Protein AF-A0A7C3I8V2-F1 (afdb_monomer)

Foldseek 3Di:
DVPVLVVLLVLLLVLQLLQLVLVVDDSVRSNVRSVVVSVVLVVVLCVVCVVVVNPDSVSSSVSSVVSNVVSVVVSVVSVVVVVVVVVVVVVPPDPPPVPPPPPD

Nearest PDB structures (foldseek):
  7kyo-assembly1_C-2  TM=6.426E-01  e=7.294E+00  Streptococcus pneumoniae D39
  7kyp-assembly4_N  TM=6.250E-01  e=9.139E+00  Streptococcus pneumoniae D39

Solvent-accessible surface area (backbone atoms only — not comparable to full-atom values): 5891 Å² total; per-residue (Å²): 122,86,71,54,65,74,45,43,61,54,52,34,43,52,45,39,30,51,46,34,44,74,71,69,45,55,73,66,61,12,49,52,52,27,50,52,55,48,52,52,48,52,50,50,51,54,50,54,27,53,76,68,72,46,83,41,73,68,56,56,47,50,55,39,50,51,49,37,51,51,47,51,53,49,41,52,54,50,50,52,53,53,50,52,57,48,53,62,50,60,75,60,55,72,86,67,72,79,73,74,80,82,83,124

Mean predicted aligned error: 9.92 Å

pLDDT: mean 79.43, std 12.56, range [51.12, 94.38]

Secondary structure (DSSP, 8-state):
-TTHHHHHHHHHHHHHHHHHHHTT--HHHHHHHHHHHHHHHHHHHHHHHHHTT---HHHHHHHHHHHHHHHHHHHHHHHHHHHHHHHHHHTTS-TTTTSSSS--

Radius of gyration: 21.72 Å; Cα contacts (8 Å, |Δi|>4): 52; chains: 1; bounding box: 62×32×62 Å

Structure (mmCIF, N/CA/C/O backbone):
data_AF-A0A7C3I8V2-F1
#
_entry.id   AF-A0A7C3I8V2-F1
#
loop_
_atom_site.group_PDB
_atom_site.id
_atom_site.type_symbol
_atom_site.label_atom_id
_atom_site.label_alt_id
_atom_site.label_comp_id
_atom_site.label_asym_id
_atom_site.label_entity_id
_atom_site.label_seq_id
_atom_site.pdbx_PDB_ins_code
_atom_site.Cartn_x
_atom_site.Cartn_y
_atom_site.Cartn_z
_atom_site.occupancy
_atom_site.B_iso_or_equiv
_atom_site.auth_seq_id
_atom_site.auth_comp_id
_atom_site.auth_asym_id
_atom_site.auth_atom_id
_atom_site.pdbx_PDB_model_num
ATOM 1 N N . MET A 1 1 ? 21.673 -4.750 3.123 1.00 56.78 1 MET A N 1
ATOM 2 C CA . MET A 1 1 ? 20.609 -3.998 2.410 1.00 56.78 1 MET A CA 1
ATOM 3 C C . MET A 1 1 ? 19.653 -4.857 1.563 1.00 56.78 1 MET A C 1
ATOM 5 O O . MET A 1 1 ? 18.562 -4.379 1.288 1.00 56.78 1 MET A O 1
ATOM 9 N N . ARG A 1 2 ? 19.970 -6.114 1.188 1.00 60.19 2 ARG A N 1
ATOM 10 C CA . ARG A 1 2 ? 19.085 -6.964 0.348 1.00 60.19 2 ARG A CA 1
ATOM 11 C C . ARG A 1 2 ? 17.714 -7.321 0.957 1.00 60.19 2 ARG A C 1
ATOM 13 O O . ARG A 1 2 ? 16.787 -7.589 0.207 1.00 60.19 2 ARG A O 1
ATOM 20 N N . THR A 1 3 ? 17.567 -7.305 2.281 1.00 68.75 3 THR A N 1
ATOM 21 C CA . THR A 1 3 ? 16.339 -7.737 2.981 1.00 68.75 3 THR A CA 1
ATOM 22 C C . THR A 1 3 ? 15.271 -6.652 3.126 1.00 68.75 3 THR A C 1
ATOM 24 O O . THR A 1 3 ? 14.138 -6.961 3.476 1.00 68.75 3 THR A O 1
ATOM 27 N N . ILE A 1 4 ? 15.594 -5.387 2.840 1.00 72.12 4 ILE A N 1
ATOM 28 C CA . ILE A 1 4 ? 14.667 -4.263 3.045 1.00 72.12 4 ILE A CA 1
ATOM 29 C C . ILE A 1 4 ? 13.612 -4.189 1.932 1.00 72.12 4 ILE A C 1
ATOM 31 O O . ILE A 1 4 ? 12.443 -3.972 2.229 1.00 72.12 4 ILE A O 1
ATOM 35 N N . LEU A 1 5 ? 13.985 -4.440 0.671 1.00 73.19 5 LEU A N 1
ATOM 36 C CA . LEU A 1 5 ? 13.052 -4.396 -0.466 1.00 73.19 5 LEU A CA 1
ATOM 37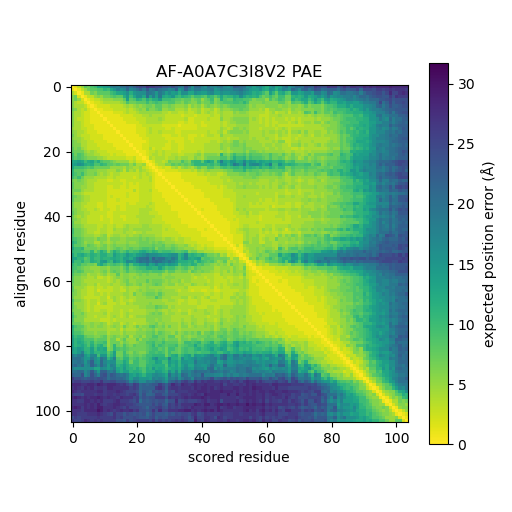 C C . LEU A 1 5 ? 11.802 -5.281 -0.299 1.00 73.19 5 LEU A C 1
ATOM 39 O O . LEU A 1 5 ? 10.708 -4.769 -0.532 1.00 73.19 5 LEU A O 1
ATOM 43 N N . PRO A 1 6 ? 11.905 -6.562 0.115 1.00 78.81 6 PRO A N 1
ATOM 44 C CA . PRO A 1 6 ? 10.716 -7.394 0.299 1.00 78.81 6 PRO A CA 1
ATOM 45 C C . PRO A 1 6 ? 9.883 -6.995 1.526 1.00 78.81 6 PRO A C 1
ATOM 47 O O . PRO A 1 6 ? 8.706 -7.333 1.591 1.00 78.81 6 PRO A O 1
ATOM 50 N N . ALA A 1 7 ? 10.450 -6.255 2.485 1.00 83.88 7 ALA A N 1
ATOM 51 C CA . ALA A 1 7 ? 9.719 -5.819 3.673 1.00 83.88 7 ALA A CA 1
ATOM 52 C C . ALA A 1 7 ? 8.776 -4.635 3.388 1.00 83.88 7 ALA A C 1
ATOM 54 O O . ALA A 1 7 ? 7.714 -4.540 4.002 1.00 83.88 7 ALA A O 1
ATOM 55 N N . LEU A 1 8 ? 9.117 -3.752 2.441 1.00 83.56 8 LEU A N 1
ATOM 56 C CA . LEU A 1 8 ? 8.293 -2.589 2.081 1.00 83.56 8 LEU A CA 1
ATOM 57 C C . LEU A 1 8 ? 6.829 -2.926 1.714 1.00 83.56 8 LEU A C 1
ATOM 59 O O . LEU A 1 8 ? 5.932 -2.305 2.291 1.00 83.56 8 LEU A O 1
ATOM 63 N N . PRO A 1 9 ? 6.535 -3.883 0.809 1.00 85.12 9 PRO A N 1
ATOM 64 C CA . PRO A 1 9 ? 5.153 -4.219 0.460 1.00 85.12 9 PRO A CA 1
ATOM 65 C C . PRO A 1 9 ? 4.369 -4.812 1.635 1.00 85.12 9 PRO A C 1
ATOM 67 O O . PRO A 1 9 ? 3.162 -4.590 1.733 1.00 85.12 9 PRO A O 1
ATOM 70 N N . VAL A 1 10 ? 5.044 -5.517 2.5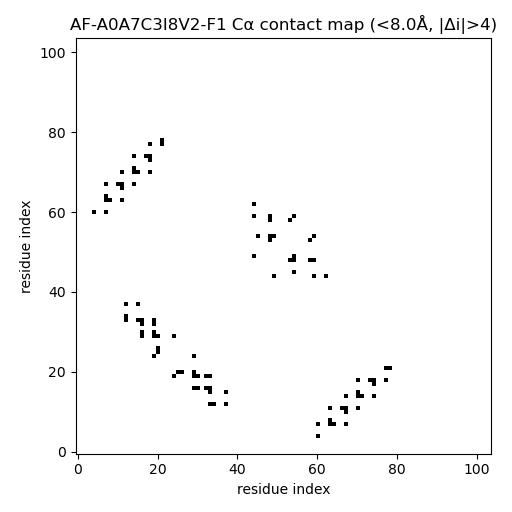49 1.00 88.50 10 VAL A N 1
ATOM 71 C CA . VAL A 1 10 ? 4.429 -6.058 3.771 1.00 88.50 10 VAL A CA 1
ATOM 72 C C . VAL A 1 10 ? 4.046 -4.921 4.717 1.00 88.50 10 VAL A C 1
ATOM 74 O O . VAL A 1 10 ? 2.929 -4.884 5.227 1.00 88.50 10 VAL A O 1
ATOM 77 N N . VAL A 1 11 ? 4.936 -3.945 4.907 1.00 88.56 11 VAL A N 1
ATOM 78 C CA . VAL A 1 11 ? 4.649 -2.753 5.717 1.00 88.56 11 VAL A CA 1
ATOM 79 C C . VAL A 1 11 ? 3.489 -1.952 5.118 1.00 88.56 11 VA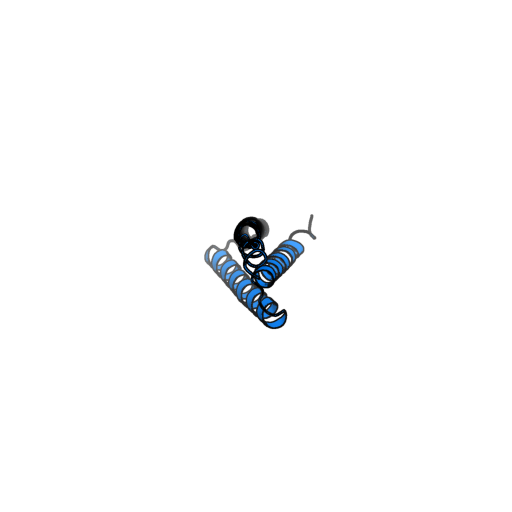L A C 1
ATOM 81 O O . VAL A 1 11 ? 2.579 -1.557 5.849 1.00 88.56 11 VAL A O 1
ATOM 84 N N . ALA A 1 12 ? 3.465 -1.769 3.793 1.00 88.19 12 ALA A N 1
ATOM 85 C CA . ALA A 1 12 ? 2.356 -1.116 3.097 1.00 88.19 12 ALA A CA 1
ATOM 86 C C . ALA A 1 12 ? 1.023 -1.856 3.316 1.00 88.19 12 ALA A C 1
ATOM 88 O O . ALA A 1 12 ? 0.008 -1.224 3.613 1.00 88.19 12 ALA A O 1
ATOM 89 N N . PHE A 1 13 ? 1.029 -3.190 3.246 1.00 88.56 13 PHE A N 1
ATOM 90 C CA . PHE A 1 13 ? -0.151 -4.009 3.521 1.00 88.56 13 PHE A CA 1
ATOM 91 C C . PHE A 1 13 ? -0.668 -3.825 4.955 1.00 88.56 13 PHE A C 1
ATOM 93 O O . PHE A 1 13 ? -1.863 -3.608 5.164 1.00 88.56 13 PHE A O 1
ATOM 100 N N . LEU A 1 14 ? 0.222 -3.850 5.952 1.00 90.69 14 LEU A N 1
ATOM 101 C CA . LEU A 1 14 ? -0.152 -3.647 7.355 1.00 90.69 14 LEU A CA 1
ATOM 102 C C . LEU A 1 14 ? -0.734 -2.247 7.601 1.00 90.69 14 LEU A C 1
ATOM 104 O O . LEU A 1 14 ? -1.706 -2.107 8.346 1.00 90.69 14 LEU A O 1
ATOM 108 N N . LEU A 1 15 ? -0.192 -1.216 6.947 1.00 88.25 15 LEU A N 1
ATOM 109 C CA . LEU A 1 15 ? -0.734 0.145 6.987 1.00 88.25 15 LEU A CA 1
ATOM 110 C C . LEU A 1 15 ? -2.140 0.222 6.377 1.00 88.25 15 LEU A C 1
ATOM 112 O O . LEU A 1 15 ? -3.031 0.818 6.984 1.00 88.25 15 LEU A O 1
ATOM 116 N N . LEU A 1 16 ? -2.368 -0.409 5.220 1.00 87.81 16 LEU A N 1
ATOM 117 C CA . LEU A 1 16 ? -3.693 -0.485 4.593 1.00 87.81 16 LEU A CA 1
ATOM 118 C C . LEU A 1 16 ? -4.701 -1.203 5.494 1.00 87.81 16 LEU A C 1
ATOM 120 O O . LEU A 1 16 ? -5.816 -0.715 5.693 1.00 87.81 16 LEU A O 1
ATOM 124 N N . LEU A 1 17 ? -4.294 -2.321 6.099 1.00 89.50 17 LEU A N 1
ATOM 125 C CA . LEU A 1 17 ? -5.115 -3.054 7.056 1.00 89.50 17 LEU A CA 1
ATOM 126 C C . LEU A 1 17 ? -5.470 -2.180 8.265 1.00 89.50 17 LEU A C 1
ATOM 128 O O . LEU A 1 17 ? -6.625 -2.152 8.689 1.00 89.50 17 LEU A O 1
ATOM 132 N N . LEU A 1 18 ? -4.506 -1.426 8.795 1.00 86.94 18 LEU A N 1
ATOM 133 C CA . LEU A 1 18 ? -4.727 -0.517 9.915 1.00 86.94 18 LEU A CA 1
ATOM 134 C C . LEU A 1 18 ? -5.713 0.602 9.556 1.00 86.94 18 LEU A C 1
ATOM 136 O O . LEU A 1 18 ? -6.618 0.895 10.336 1.00 86.94 18 LEU A O 1
ATOM 140 N N . VAL A 1 19 ? -5.586 1.198 8.369 1.00 85.06 19 VAL A N 1
ATOM 141 C CA . VAL A 1 19 ? -6.528 2.209 7.863 1.00 85.06 19 VAL A CA 1
ATOM 142 C C . VAL A 1 19 ? -7.936 1.627 7.722 1.00 85.06 19 VAL A C 1
ATOM 144 O O . VAL A 1 19 ? -8.905 2.258 8.149 1.00 85.06 19 VAL A O 1
ATOM 147 N N . ALA A 1 20 ? -8.064 0.415 7.180 1.00 85.62 20 ALA A N 1
ATOM 148 C CA . ALA A 1 20 ? -9.353 -0.257 7.043 1.00 85.62 20 ALA A CA 1
ATOM 149 C C . ALA A 1 20 ? -9.989 -0.568 8.412 1.00 85.62 20 ALA A C 1
ATOM 151 O O . ALA A 1 20 ? -11.193 -0.376 8.591 1.00 85.62 20 ALA A O 1
ATOM 152 N N . ARG A 1 21 ? -9.174 -0.947 9.408 1.00 85.00 21 ARG A N 1
ATOM 153 C CA . ARG A 1 21 ? -9.615 -1.158 10.796 1.00 85.00 21 ARG A CA 1
ATOM 154 C C . ARG A 1 21 ? -10.073 0.132 11.475 1.00 85.00 21 ARG A C 1
ATOM 156 O O . ARG A 1 21 ? -11.066 0.109 12.197 1.00 85.00 21 ARG A O 1
ATOM 163 N N . LEU A 1 22 ? -9.396 1.257 11.228 1.00 80.44 22 LEU A N 1
ATOM 164 C CA . LEU A 1 22 ? -9.765 2.567 11.787 1.00 80.44 22 LEU A CA 1
ATOM 1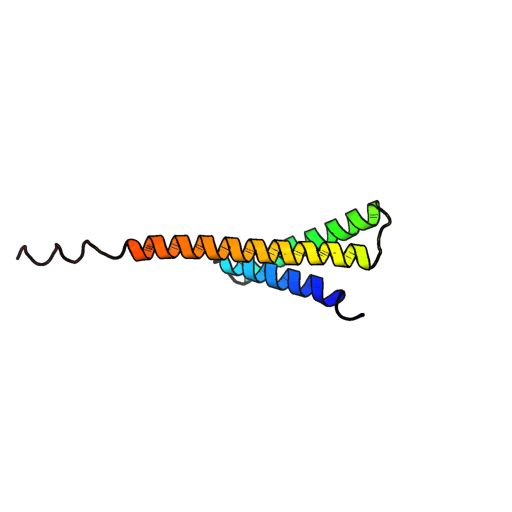65 C C . LEU A 1 22 ? -11.132 3.068 11.299 1.00 80.44 22 LEU A C 1
ATOM 167 O O . LEU A 1 22 ? -11.757 3.875 11.980 1.00 80.44 22 LEU A O 1
ATOM 171 N N . ARG A 1 23 ? -11.623 2.577 10.156 1.00 79.31 23 ARG A N 1
ATOM 172 C CA . ARG A 1 23 ? -12.967 2.894 9.649 1.00 79.31 23 ARG A CA 1
ATOM 173 C C . ARG A 1 23 ? -14.101 2.154 10.373 1.00 79.31 23 ARG A C 1
ATOM 175 O O . ARG A 1 23 ? -15.257 2.389 10.049 1.00 79.31 23 ARG A O 1
ATOM 182 N N . GLY A 1 24 ? -13.797 1.283 11.338 1.00 79.94 24 GLY A N 1
ATOM 183 C CA . GLY A 1 24 ? -14.809 0.545 12.104 1.00 79.94 24 GLY A CA 1
ATOM 184 C C . GLY A 1 24 ? -15.409 -0.658 11.369 1.00 79.94 24 GLY A C 1
ATOM 185 O O . GLY A 1 24 ? -16.375 -1.245 11.846 1.00 79.94 24 GLY A O 1
ATOM 186 N N . ASN A 1 25 ? -14.835 -1.060 10.232 1.00 77.81 25 ASN A N 1
ATOM 187 C CA . ASN A 1 25 ? -15.243 -2.275 9.536 1.00 77.81 25 ASN A CA 1
ATOM 188 C C . ASN A 1 25 ? -14.832 -3.526 10.328 1.00 77.81 25 ASN A C 1
ATOM 190 O O . ASN A 1 25 ? -13.784 -3.561 10.979 1.00 77.81 25 ASN A O 1
ATOM 194 N N . GLY A 1 26 ? -15.623 -4.597 10.213 1.00 88.56 26 GLY A N 1
ATOM 195 C CA . GLY A 1 26 ? -15.264 -5.901 10.775 1.00 88.56 26 GLY A CA 1
ATOM 196 C C . GLY A 1 26 ? -13.900 -6.389 10.267 1.00 88.56 26 GLY A C 1
ATOM 197 O O . GLY A 1 26 ? -13.441 -5.996 9.189 1.00 88.56 26 GLY A O 1
ATOM 198 N N . TRP A 1 27 ? -13.232 -7.260 11.030 1.00 85.44 27 TRP A N 1
ATOM 199 C CA . TRP A 1 27 ? -11.880 -7.735 10.696 1.00 85.44 27 TRP A CA 1
ATOM 200 C C . TRP A 1 27 ? -11.814 -8.395 9.308 1.00 85.44 27 TRP A C 1
ATOM 202 O O . TRP A 1 27 ? -10.881 -8.125 8.555 1.00 85.44 27 TRP A O 1
ATOM 212 N N . ARG A 1 28 ? -12.853 -9.160 8.931 1.00 92.00 28 ARG A N 1
ATOM 213 C CA . ARG A 1 28 ? -12.987 -9.802 7.609 1.00 92.00 28 ARG A CA 1
ATOM 214 C C . ARG A 1 28 ? -13.043 -8.773 6.485 1.00 92.00 28 ARG A C 1
ATOM 216 O O . ARG A 1 28 ? -12.256 -8.837 5.550 1.00 92.00 28 ARG A O 1
ATOM 223 N N . ALA A 1 29 ? -13.939 -7.795 6.613 1.00 88.75 29 ALA A N 1
ATOM 224 C CA . ALA A 1 29 ? -14.117 -6.739 5.622 1.00 88.75 29 ALA A CA 1
ATOM 225 C C . ALA A 1 29 ? -12.872 -5.846 5.499 1.00 88.75 29 ALA A C 1
ATOM 227 O O . ALA A 1 29 ? -12.561 -5.357 4.416 1.00 88.75 29 ALA A O 1
ATOM 228 N N . SER A 1 30 ? -12.140 -5.645 6.597 1.00 89.75 30 SER A N 1
ATOM 229 C CA . SER A 1 30 ? -10.895 -4.873 6.593 1.00 89.75 30 SER A CA 1
ATOM 230 C C . SER A 1 30 ? -9.771 -5.604 5.858 1.00 89.75 30 SER A C 1
ATOM 232 O O . SER A 1 30 ? -9.050 -4.988 5.079 1.00 89.75 30 SER A O 1
ATOM 234 N N . LEU A 1 31 ? -9.647 -6.917 6.080 1.00 91.88 31 LEU A N 1
ATOM 235 C CA . LEU A 1 31 ? -8.645 -7.753 5.423 1.00 91.88 31 LEU A CA 1
ATOM 236 C C . LEU A 1 31 ? -8.920 -7.877 3.923 1.00 91.88 31 LEU A C 1
ATOM 238 O O . LEU A 1 31 ? -7.998 -7.727 3.130 1.00 91.88 31 LEU A O 1
ATOM 242 N N . LEU A 1 32 ? -10.187 -8.062 3.536 1.00 93.44 32 LEU A N 1
ATOM 243 C CA . LEU A 1 32 ? -10.579 -8.149 2.129 1.00 93.44 32 LEU A CA 1
ATOM 244 C C . LEU A 1 32 ? -10.295 -6.838 1.384 1.00 93.44 32 LEU A C 1
ATOM 246 O O . LEU A 1 32 ? -9.676 -6.859 0.326 1.00 93.44 32 LEU A O 1
ATOM 250 N N . HIS A 1 33 ? -10.659 -5.688 1.964 1.00 89.50 33 HIS A N 1
ATOM 251 C CA . HIS A 1 33 ? -10.340 -4.387 1.369 1.00 89.50 33 HIS A CA 1
ATOM 252 C C . HIS A 1 33 ? -8.833 -4.152 1.244 1.00 89.50 33 HIS A C 1
ATOM 254 O O . HIS A 1 33 ? -8.374 -3.714 0.192 1.00 89.50 33 HIS A O 1
ATOM 260 N N . ALA A 1 34 ? -8.060 -4.446 2.295 1.00 91.06 34 ALA A N 1
ATOM 261 C CA . ALA A 1 34 ? -6.609 -4.291 2.255 1.00 91.06 34 ALA A CA 1
ATOM 262 C C . ALA A 1 34 ? -5.977 -5.190 1.181 1.00 91.06 34 ALA A C 1
ATOM 264 O O . ALA A 1 34 ? -5.124 -4.722 0.434 1.00 91.06 34 ALA A O 1
ATOM 265 N N . ALA A 1 35 ? -6.437 -6.440 1.055 1.00 92.56 35 ALA A N 1
ATOM 266 C CA . ALA A 1 35 ? -5.964 -7.385 0.046 1.00 92.56 35 ALA A CA 1
ATOM 267 C C . ALA A 1 35 ? -6.296 -6.944 -1.383 1.00 92.56 35 ALA A C 1
ATOM 269 O O . ALA A 1 35 ? -5.420 -6.990 -2.241 1.00 92.56 35 ALA A O 1
ATOM 270 N N . VAL A 1 36 ? -7.520 -6.467 -1.631 1.00 94.38 36 VAL A N 1
ATOM 271 C CA . VAL A 1 36 ? -7.924 -5.963 -2.953 1.00 94.38 36 VAL A CA 1
ATOM 272 C C . VAL A 1 36 ? -7.075 -4.758 -3.351 1.00 94.38 36 VAL A C 1
ATOM 274 O O . VAL A 1 36 ? -6.489 -4.756 -4.429 1.00 94.38 36 VAL A O 1
ATOM 277 N N . ILE A 1 37 ? -6.947 -3.758 -2.473 1.00 91.12 37 ILE A N 1
ATOM 278 C CA . ILE A 1 37 ? -6.142 -2.560 -2.758 1.00 91.12 37 ILE A CA 1
ATOM 279 C C . ILE A 1 37 ? -4.676 -2.941 -2.986 1.00 91.12 37 ILE A C 1
ATOM 281 O O . ILE A 1 37 ? -4.051 -2.454 -3.925 1.00 91.12 37 ILE A O 1
ATOM 285 N N . TRP A 1 38 ? -4.131 -3.827 -2.152 1.00 92.75 38 TRP A N 1
ATOM 286 C CA . TRP A 1 38 ? -2.754 -4.288 -2.290 1.00 92.75 38 TRP A CA 1
ATOM 287 C C . TRP A 1 38 ? -2.526 -5.029 -3.613 1.00 92.75 38 TRP A C 1
ATOM 289 O O . TRP A 1 38 ? -1.562 -4.727 -4.310 1.00 92.75 38 TRP A O 1
ATOM 299 N N . GLY A 1 39 ? -3.438 -5.922 -4.011 1.00 91.56 39 GLY A N 1
ATOM 300 C CA . GLY A 1 39 ? -3.378 -6.615 -5.300 1.00 91.56 39 GLY A CA 1
ATOM 301 C C . GLY A 1 39 ? -3.433 -5.657 -6.492 1.00 91.56 39 GLY A C 1
ATOM 302 O O . GLY A 1 39 ? -2.632 -5.784 -7.416 1.00 91.56 39 GLY A O 1
ATOM 303 N N . VAL A 1 40 ? -4.307 -4.645 -6.439 1.00 93.38 40 VAL A N 1
ATOM 304 C CA . VAL A 1 40 ? -4.393 -3.596 -7.471 1.00 93.38 40 VAL A CA 1
ATOM 305 C C . VAL A 1 40 ? -3.089 -2.801 -7.571 1.00 93.38 40 VAL A C 1
ATOM 307 O O . VAL A 1 40 ? -2.625 -2.531 -8.674 1.00 93.38 40 VAL A O 1
ATOM 310 N N . LEU A 1 41 ? -2.459 -2.457 -6.445 1.00 89.69 41 LEU A N 1
ATOM 311 C CA . LEU A 1 41 ? -1.170 -1.757 -6.446 1.00 89.69 41 LEU A CA 1
ATOM 312 C C . LEU A 1 41 ? -0.047 -2.609 -7.045 1.00 89.69 41 LEU A C 1
ATOM 314 O O . LEU A 1 41 ? 0.757 -2.093 -7.817 1.00 89.69 41 LEU A O 1
ATOM 318 N N . VAL A 1 42 ? -0.001 -3.908 -6.730 1.00 90.25 42 VAL A N 1
ATOM 319 C CA . VAL A 1 42 ? 0.971 -4.833 -7.334 1.00 90.25 42 VAL A CA 1
ATOM 320 C C . VAL A 1 42 ? 0.781 -4.894 -8.852 1.00 90.25 42 VAL A C 1
ATOM 322 O O . VAL A 1 42 ? 1.762 -4.769 -9.587 1.00 90.25 42 VAL A O 1
ATOM 325 N N . ALA A 1 43 ? -0.461 -5.032 -9.325 1.00 92.81 43 ALA A N 1
ATOM 326 C CA . ALA A 1 43 ? -0.773 -5.023 -10.754 1.00 92.81 43 ALA A CA 1
ATOM 327 C C . ALA A 1 43 ? -0.338 -3.702 -11.409 1.00 92.81 43 ALA A C 1
ATOM 329 O O . ALA A 1 43 ? 0.449 -3.715 -12.347 1.00 92.81 43 ALA A O 1
ATOM 330 N N . LEU A 1 44 ? -0.723 -2.555 -10.841 1.00 90.00 44 LEU A N 1
ATOM 331 C CA . LEU A 1 44 ? -0.343 -1.239 -11.362 1.00 90.00 44 LEU A CA 1
ATOM 332 C C . LEU A 1 44 ? 1.172 -1.025 -11.403 1.00 90.00 44 LEU A C 1
ATOM 334 O O . LEU A 1 44 ? 1.683 -0.483 -12.378 1.00 90.00 44 LEU A O 1
ATOM 338 N N . PHE A 1 45 ? 1.915 -1.438 -10.374 1.00 88.31 45 PHE A N 1
ATOM 339 C CA . PHE A 1 45 ? 3.373 -1.299 -10.377 1.00 88.31 45 PHE A CA 1
ATOM 340 C C . PHE A 1 45 ? 4.031 -2.212 -11.396 1.00 88.31 45 PHE A C 1
ATOM 342 O O . PHE A 1 45 ? 4.954 -1.781 -12.081 1.00 88.31 45 PHE A O 1
ATOM 349 N N . THR A 1 46 ? 3.566 -3.453 -11.518 1.00 87.94 46 THR A N 1
ATOM 350 C CA . THR A 1 46 ? 4.120 -4.391 -12.502 1.00 87.94 46 THR A CA 1
ATOM 351 C C . THR A 1 46 ? 3.795 -3.968 -13.933 1.00 87.94 46 THR A C 1
ATOM 353 O O . THR A 1 46 ? 4.684 -4.017 -14.780 1.00 87.94 46 THR A O 1
ATOM 356 N N . GLU A 1 47 ? 2.594 -3.452 -14.192 1.00 91.25 47 GLU A N 1
ATOM 357 C CA . GLU A 1 47 ? 2.210 -2.904 -15.495 1.00 91.25 47 GLU A CA 1
ATOM 358 C C . GLU A 1 47 ? 2.947 -1.604 -15.818 1.00 91.25 47 GLU A C 1
ATOM 360 O O . GLU A 1 47 ? 3.526 -1.489 -16.894 1.00 91.25 47 GLU A O 1
ATOM 365 N N . ALA A 1 48 ? 3.001 -0.638 -14.897 1.00 87.69 48 ALA A N 1
ATOM 366 C CA . ALA A 1 48 ? 3.675 0.636 -15.139 1.00 87.69 48 ALA A CA 1
ATOM 367 C C . ALA A 1 48 ? 5.188 0.454 -15.334 1.00 87.69 48 ALA A C 1
ATOM 369 O O . ALA A 1 48 ? 5.767 0.986 -16.282 1.00 87.69 48 ALA A O 1
ATOM 370 N N . LEU A 1 49 ? 5.840 -0.333 -14.470 1.00 86.12 49 LEU A N 1
ATOM 371 C CA . LEU A 1 49 ? 7.272 -0.618 -14.600 1.00 86.12 49 LEU A CA 1
ATOM 372 C C . LEU A 1 49 ? 7.561 -1.507 -15.816 1.00 86.12 49 LEU A C 1
ATOM 374 O O . LEU A 1 49 ? 8.595 -1.332 -16.463 1.00 86.12 49 LEU A O 1
ATOM 378 N N . GLY A 1 50 ? 6.649 -2.426 -16.148 1.00 85.38 50 GLY A N 1
ATOM 379 C CA . GLY A 1 50 ? 6.715 -3.256 -17.348 1.00 85.38 50 GLY A CA 1
ATOM 380 C C . GLY A 1 50 ? 6.612 -2.437 -18.633 1.00 85.38 50 GLY A C 1
ATOM 381 O O . GLY A 1 50 ? 7.465 -2.571 -19.511 1.00 85.38 50 GLY A O 1
ATOM 382 N N . ALA A 1 51 ? 5.639 -1.528 -18.714 1.00 85.69 51 ALA A N 1
ATOM 383 C CA . ALA A 1 51 ? 5.430 -0.635 -19.852 1.00 85.69 51 ALA A CA 1
ATOM 384 C C . ALA A 1 51 ? 6.627 0.299 -20.085 1.00 85.69 51 ALA A C 1
ATOM 386 O O . ALA A 1 51 ? 7.013 0.546 -21.225 1.00 85.69 51 ALA A O 1
ATOM 387 N N . LEU A 1 52 ? 7.269 0.763 -19.009 1.00 83.94 52 LEU A N 1
ATOM 388 C CA . LEU A 1 52 ? 8.467 1.605 -19.078 1.00 83.94 52 LEU A CA 1
ATOM 389 C C . LEU A 1 52 ? 9.771 0.808 -19.268 1.00 83.94 52 LEU A C 1
ATOM 391 O O . LEU A 1 52 ? 10.844 1.408 -19.316 1.00 83.94 52 LEU A O 1
ATOM 395 N N . ARG A 1 53 ? 9.711 -0.536 -19.344 1.00 78.06 53 ARG A N 1
ATOM 396 C CA . ARG A 1 53 ? 10.877 -1.450 -19.328 1.00 78.06 53 ARG A CA 1
ATOM 397 C C . ARG A 1 53 ? 11.844 -1.180 -18.162 1.00 78.06 53 ARG A C 1
ATOM 399 O O . ARG A 1 53 ? 13.018 -1.535 -18.214 1.00 78.06 53 ARG A O 1
ATOM 406 N N . MET A 1 54 ? 11.340 -0.579 -17.087 1.00 75.62 54 MET A N 1
ATOM 407 C CA . MET A 1 54 ? 12.086 -0.129 -15.912 1.00 75.62 54 MET A CA 1
ATOM 408 C C . MET A 1 54 ? 11.818 -1.047 -14.713 1.00 75.62 54 MET A C 1
ATOM 410 O O . MET A 1 54 ? 11.582 -0.590 -13.597 1.00 75.62 54 MET A O 1
ATOM 414 N N . LEU A 1 55 ? 11.909 -2.366 -14.908 1.00 71.50 55 LEU A N 1
ATOM 415 C CA . LEU A 1 55 ? 11.903 -3.359 -13.821 1.00 71.50 55 LEU A CA 1
ATOM 416 C C . LEU A 1 55 ? 13.236 -3.366 -13.049 1.00 71.50 55 LEU A C 1
ATOM 418 O O . LEU A 1 55 ? 13.873 -4.395 -12.838 1.00 71.50 55 LEU A O 1
ATOM 422 N N . ALA A 1 56 ? 13.678 -2.185 -12.629 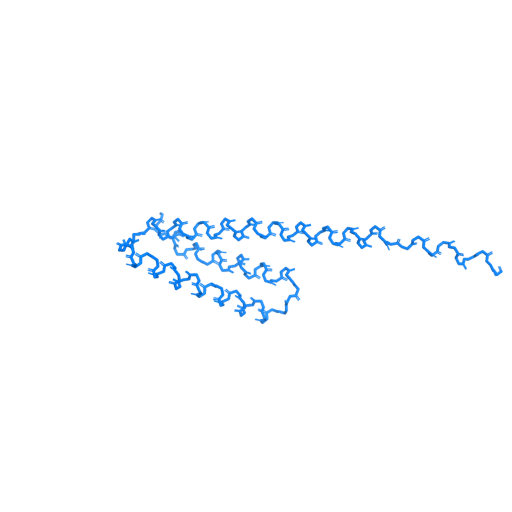1.00 79.94 56 ALA A N 1
ATOM 423 C CA . ALA A 1 56 ? 14.863 -2.005 -11.818 1.00 79.94 56 ALA A CA 1
ATOM 424 C C . ALA A 1 56 ? 14.481 -2.004 -10.330 1.00 79.94 56 ALA A C 1
ATOM 426 O O . ALA A 1 56 ? 13.507 -1.370 -9.917 1.00 79.94 56 ALA A O 1
ATOM 427 N N . ALA A 1 57 ? 15.304 -2.653 -9.503 1.00 77.88 57 ALA A N 1
ATOM 428 C CA . ALA A 1 57 ? 15.180 -2.636 -8.044 1.00 77.88 57 ALA A CA 1
ATOM 429 C C . ALA A 1 57 ? 14.953 -1.230 -7.431 1.00 77.88 57 ALA A C 1
ATOM 431 O O . ALA A 1 57 ? 14.087 -1.118 -6.560 1.00 77.88 57 ALA A O 1
ATOM 432 N N . PRO A 1 58 ? 15.649 -0.150 -7.860 1.00 82.19 58 PRO A N 1
ATOM 433 C CA . PRO A 1 58 ? 15.403 1.184 -7.308 1.00 82.19 58 PRO A CA 1
ATOM 434 C C . PRO A 1 58 ? 14.013 1.740 -7.642 1.00 82.19 58 PRO A C 1
ATOM 436 O O . PRO A 1 58 ? 13.408 2.370 -6.781 1.00 82.19 58 PRO A O 1
ATOM 439 N N . ALA A 1 59 ? 13.479 1.480 -8.840 1.00 83.75 59 ALA A N 1
ATOM 440 C CA . ALA A 1 59 ? 12.159 1.968 -9.246 1.00 83.75 59 ALA A CA 1
ATOM 441 C C . ALA A 1 59 ? 11.029 1.278 -8.464 1.00 83.75 59 ALA A C 1
ATOM 443 O O . ALA A 1 59 ? 10.048 1.904 -8.065 1.00 83.75 59 ALA A O 1
ATOM 444 N N . LEU A 1 60 ? 11.195 -0.014 -8.172 1.00 83.62 60 LEU A N 1
ATOM 445 C CA . LEU A 1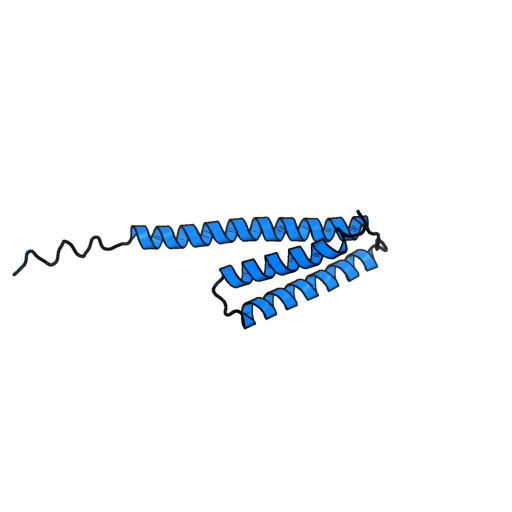 60 ? 10.258 -0.745 -7.326 1.00 83.62 60 LEU A CA 1
ATOM 446 C C . LEU A 1 60 ? 10.313 -0.248 -5.871 1.00 83.62 60 LEU A C 1
ATOM 448 O O . LEU A 1 60 ? 9.276 -0.073 -5.231 1.00 83.62 60 LEU A O 1
ATOM 452 N N . ALA A 1 61 ? 11.516 0.015 -5.351 1.00 85.75 61 ALA A N 1
ATOM 453 C CA . ALA A 1 61 ? 11.691 0.538 -4.000 1.00 85.75 61 ALA A CA 1
ATOM 454 C C . ALA A 1 61 ? 11.038 1.919 -3.828 1.00 85.75 61 ALA A C 1
ATOM 456 O O . ALA A 1 61 ? 10.363 2.145 -2.824 1.00 85.75 61 ALA A O 1
ATOM 457 N N . THR A 1 62 ? 11.183 2.824 -4.803 1.00 86.94 62 THR A N 1
ATOM 458 C CA . THR A 1 62 ? 10.573 4.162 -4.750 1.00 86.94 62 THR A CA 1
ATOM 459 C C . THR A 1 62 ? 9.047 4.100 -4.824 1.00 86.94 62 THR A C 1
ATOM 461 O O . THR A 1 62 ? 8.387 4.787 -4.045 1.00 86.94 62 THR A O 1
ATOM 464 N N . ALA A 1 63 ? 8.475 3.238 -5.673 1.00 86.81 63 ALA A N 1
ATOM 465 C CA . ALA A 1 63 ? 7.025 3.049 -5.778 1.00 86.81 63 ALA A CA 1
ATOM 466 C C . ALA A 1 63 ? 6.401 2.566 -4.454 1.00 86.81 63 ALA A C 1
ATOM 468 O O . ALA A 1 63 ? 5.421 3.137 -3.955 1.00 86.81 63 ALA A O 1
ATOM 469 N N . TRP A 1 64 ? 7.007 1.558 -3.821 1.00 88.81 64 TRP A N 1
ATOM 470 C CA . TRP A 1 64 ? 6.539 1.084 -2.520 1.00 88.81 64 TRP A CA 1
ATOM 471 C C . TRP A 1 64 ? 6.768 2.101 -1.404 1.00 88.81 64 TRP A C 1
ATOM 473 O O . TRP A 1 64 ? 5.900 2.263 -0.549 1.00 88.81 64 TRP A O 1
ATOM 483 N N . LEU A 1 65 ? 7.892 2.819 -1.411 1.00 88.19 65 LEU A N 1
ATOM 484 C CA . LEU A 1 65 ? 8.174 3.841 -0.404 1.00 88.19 65 LEU A CA 1
ATOM 485 C C . LEU A 1 65 ? 7.162 4.990 -0.492 1.00 88.19 65 LEU A C 1
ATOM 487 O O . LEU A 1 65 ? 6.613 5.39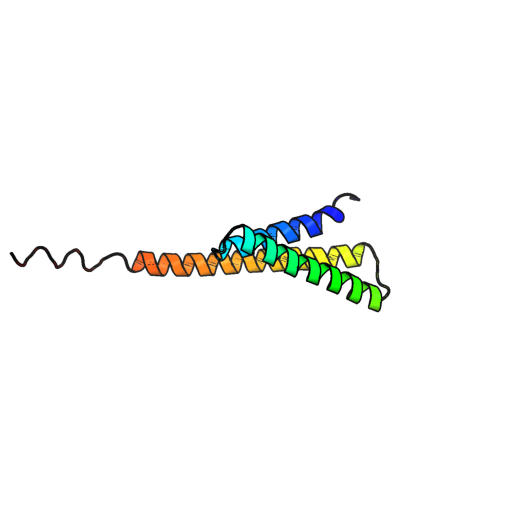4 0.532 1.00 88.19 65 LEU A O 1
ATOM 491 N N . ALA A 1 66 ? 6.825 5.442 -1.704 1.00 89.06 66 ALA A N 1
ATOM 492 C CA . ALA A 1 66 ? 5.764 6.422 -1.928 1.00 89.06 66 ALA A CA 1
ATOM 493 C C . ALA A 1 66 ? 4.408 5.925 -1.402 1.00 89.06 66 ALA A C 1
ATOM 495 O O . ALA A 1 66 ? 3.686 6.673 -0.744 1.00 89.06 66 ALA A O 1
ATOM 496 N N . THR A 1 67 ? 4.090 4.645 -1.609 1.00 87.88 67 THR A N 1
ATOM 497 C CA . THR A 1 67 ? 2.860 4.018 -1.095 1.00 87.88 67 THR A CA 1
ATOM 498 C C . THR A 1 67 ? 2.815 3.995 0.428 1.00 87.88 67 THR A C 1
ATOM 500 O O . THR A 1 67 ? 1.789 4.331 1.020 1.00 87.88 67 THR A O 1
ATOM 50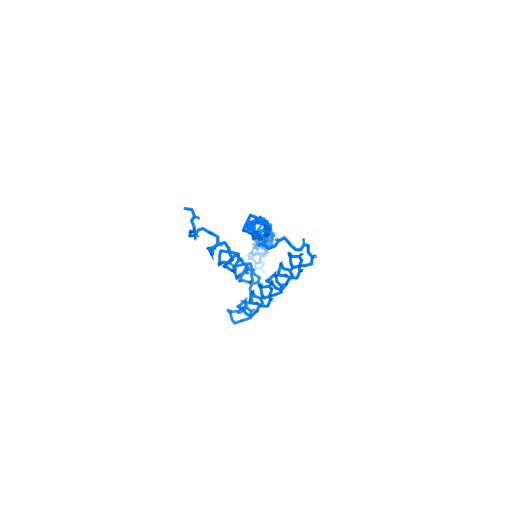3 N N . VAL A 1 68 ? 3.922 3.622 1.078 1.00 88.75 68 VAL A N 1
ATOM 504 C CA . VAL A 1 68 ? 4.047 3.617 2.543 1.00 88.75 68 VAL A CA 1
ATOM 505 C C . VAL A 1 68 ? 3.853 5.026 3.093 1.00 88.75 68 VAL A C 1
ATOM 507 O O . VAL A 1 68 ? 3.050 5.210 4.007 1.00 88.75 68 VAL A O 1
ATOM 510 N N . VAL A 1 69 ? 4.526 6.025 2.512 1.00 89.81 69 VAL A N 1
ATOM 511 C CA . VAL A 1 69 ? 4.391 7.434 2.910 1.00 89.81 69 VAL A CA 1
ATOM 512 C C . VAL A 1 69 ? 2.951 7.909 2.724 1.00 89.81 69 VAL A C 1
ATOM 514 O O . VAL A 1 69 ? 2.369 8.478 3.647 1.00 89.81 69 VAL A O 1
ATOM 517 N N . PHE A 1 70 ? 2.337 7.621 1.576 1.00 89.94 70 PHE A N 1
ATOM 518 C CA . PHE A 1 70 ? 0.950 7.982 1.299 1.00 89.94 70 PHE A CA 1
ATOM 519 C C . PHE A 1 70 ? -0.020 7.348 2.305 1.00 89.94 70 PHE A C 1
ATOM 521 O O . PHE A 1 70 ? -0.849 8.046 2.889 1.00 89.94 70 PHE A O 1
ATOM 528 N N . CYS A 1 71 ? 0.119 6.048 2.581 1.00 85.88 71 CYS A N 1
ATOM 529 C CA . CYS A 1 71 ? -0.709 5.352 3.566 1.00 85.88 71 CYS A CA 1
ATOM 530 C C . CYS A 1 71 ? -0.489 5.889 4.984 1.00 85.88 71 CYS A C 1
ATOM 532 O O . CYS A 1 71 ? -1.455 6.061 5.728 1.00 85.88 71 CYS A O 1
ATOM 534 N N . ALA A 1 72 ? 0.755 6.192 5.364 1.00 86.06 72 ALA A N 1
ATOM 535 C CA . ALA A 1 72 ? 1.077 6.776 6.660 1.00 86.06 72 ALA A CA 1
ATOM 536 C C . ALA A 1 72 ? 0.420 8.154 6.824 1.00 86.06 72 ALA A C 1
ATOM 538 O O . ALA A 1 72 ? -0.319 8.363 7.789 1.00 86.06 72 ALA A O 1
ATOM 539 N N . LEU A 1 73 ? 0.583 9.055 5.852 1.00 89.88 73 LEU A N 1
ATOM 540 C CA . LEU A 1 73 ? -0.063 10.371 5.850 1.00 89.88 73 LEU A CA 1
ATOM 541 C C . LEU A 1 73 ? -1.589 10.255 5.887 1.00 89.88 73 LEU A C 1
ATOM 543 O O . LEU A 1 73 ? -2.252 10.939 6.673 1.00 89.88 73 LEU A O 1
ATOM 547 N N . TYR A 1 74 ? -2.154 9.347 5.090 1.00 87.06 74 TYR A N 1
ATOM 548 C CA . TYR A 1 74 ? -3.589 9.094 5.082 1.00 87.06 74 TYR A CA 1
ATOM 549 C C . TYR A 1 74 ? -4.076 8.579 6.440 1.00 87.06 74 TYR A C 1
ATOM 551 O O . TYR A 1 74 ? -5.096 9.044 6.949 1.00 87.06 74 TYR A O 1
ATOM 559 N N . SER A 1 75 ? -3.332 7.674 7.079 1.00 83.69 75 SER A N 1
ATOM 560 C CA . SER A 1 75 ? -3.666 7.143 8.402 1.00 83.69 75 SER A CA 1
ATOM 561 C C . SER A 1 75 ? -3.661 8.232 9.480 1.00 83.69 75 SER A C 1
ATOM 563 O O . SER A 1 75 ? -4.610 8.312 10.261 1.00 83.69 75 SER A O 1
ATOM 565 N N . VAL A 1 76 ? -2.666 9.127 9.476 1.00 86.50 76 VAL A N 1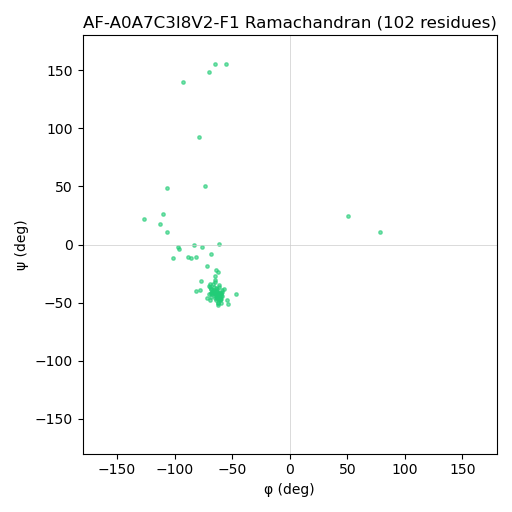
ATOM 566 C CA . VAL A 1 76 ? -2.583 10.272 10.398 1.00 86.50 76 VAL A CA 1
ATOM 567 C C . VAL A 1 76 ? -3.766 11.211 10.174 1.00 86.50 76 VAL A C 1
ATOM 569 O O . VAL A 1 76 ? -4.466 11.568 11.123 1.00 86.50 76 VAL A O 1
ATOM 572 N N . ARG A 1 77 ? -4.069 11.546 8.914 1.00 85.94 77 ARG A N 1
ATOM 573 C CA . ARG A 1 77 ? -5.218 12.393 8.570 1.00 85.94 77 ARG A CA 1
ATOM 574 C C . ARG A 1 77 ? -6.541 11.767 9.013 1.00 85.94 77 ARG A C 1
ATOM 576 O O . ARG A 1 77 ? -7.387 12.458 9.576 1.00 85.94 77 ARG A O 1
ATOM 583 N N . THR A 1 78 ? -6.706 10.461 8.812 1.00 82.31 78 THR A N 1
ATOM 584 C CA . THR A 1 78 ? -7.927 9.731 9.186 1.00 82.31 78 THR A CA 1
ATOM 585 C C . THR A 1 78 ? -8.096 9.670 10.704 1.00 82.31 78 THR A C 1
ATOM 587 O O . THR A 1 78 ? -9.196 9.893 11.207 1.00 82.31 78 THR A O 1
ATOM 590 N N . ARG A 1 79 ? -7.006 9.454 11.456 1.00 79.00 79 ARG A N 1
ATOM 591 C CA . ARG A 1 79 ? -7.012 9.518 12.927 1.00 79.00 79 ARG A CA 1
ATOM 592 C C . ARG A 1 79 ? -7.441 10.893 13.428 1.00 79.00 79 ARG A C 1
ATOM 594 O O . ARG A 1 79 ? -8.289 10.964 14.312 1.00 79.00 79 ARG A O 1
ATOM 601 N N . ASN A 1 80 ? -6.927 11.966 12.829 1.00 81.19 80 ASN A N 1
ATOM 602 C CA . ASN A 1 80 ? -7.283 13.335 13.209 1.00 81.19 80 ASN A CA 1
ATOM 603 C C . ASN A 1 80 ? -8.770 13.631 12.969 1.00 81.19 80 ASN A C 1
ATOM 605 O O . ASN A 1 80 ? -9.419 14.254 13.806 1.00 81.19 80 ASN A O 1
ATOM 609 N N . LEU A 1 81 ? -9.334 13.152 11.855 1.00 72.50 81 LEU A N 1
ATOM 610 C CA . LEU A 1 81 ? -10.766 13.291 11.573 1.00 72.50 81 LEU A CA 1
ATOM 611 C C . LEU A 1 81 ? -11.621 12.503 12.572 1.00 72.50 81 LEU A C 1
ATOM 613 O O . LEU A 1 81 ? -12.616 13.024 13.074 1.00 72.50 81 LEU A O 1
ATOM 617 N N . PHE A 1 82 ? -11.208 11.282 12.914 1.00 71.50 82 PHE A N 1
ATOM 618 C CA . PHE A 1 82 ? -11.920 10.470 13.898 1.00 71.50 82 PHE A CA 1
ATOM 619 C C . PHE A 1 82 ? -11.855 11.082 15.305 1.00 71.50 82 PHE A C 1
ATOM 621 O O . PHE A 1 82 ? -12.857 11.112 16.019 1.00 71.50 82 PHE A O 1
ATOM 628 N N . GLN A 1 83 ? -10.702 11.633 15.697 1.00 73.25 83 GLN A N 1
ATOM 629 C CA . GLN A 1 83 ? -10.560 12.346 16.967 1.00 73.25 83 GLN A CA 1
ATOM 630 C C . GLN A 1 83 ? -11.410 13.617 17.016 1.00 73.25 83 GLN A C 1
ATOM 632 O O . GLN A 1 83 ? -12.106 13.819 18.007 1.00 73.25 83 GLN A O 1
ATOM 637 N N . ARG A 1 84 ? -11.447 14.410 15.937 1.00 66.81 84 ARG A N 1
ATOM 638 C CA . ARG A 1 84 ? -12.344 15.574 15.835 1.00 66.81 84 ARG A CA 1
ATOM 639 C C . ARG A 1 84 ? -13.816 15.184 15.975 1.00 66.81 84 ARG A C 1
ATOM 641 O O . ARG A 1 84 ? -14.576 15.887 16.631 1.00 66.81 84 ARG A O 1
ATOM 648 N N . GLY A 1 85 ? -14.224 14.056 15.394 1.00 63.75 85 GLY A N 1
ATOM 649 C CA . GLY A 1 85 ? -15.585 13.536 15.548 1.00 63.75 85 GLY A CA 1
ATOM 650 C C . GLY A 1 85 ? -15.911 13.086 16.978 1.00 63.75 85 GLY A C 1
ATOM 651 O O . GLY A 1 85 ? -17.046 13.253 17.425 1.00 63.75 85 GLY A O 1
ATOM 652 N N . ARG A 1 86 ? -14.932 12.541 17.718 1.00 63.84 86 ARG A N 1
ATOM 653 C CA . ARG A 1 86 ? -15.102 12.197 19.141 1.00 63.84 86 ARG A CA 1
ATOM 654 C C . ARG A 1 86 ? -15.157 13.430 20.038 1.00 63.84 86 ARG A C 1
ATOM 656 O O . ARG A 1 86 ? -16.090 13.524 20.826 1.00 63.84 86 ARG A O 1
ATOM 663 N N . SER A 1 87 ? -14.259 14.402 19.861 1.00 65.81 87 SER A N 1
ATOM 664 C CA . SER A 1 87 ? -14.269 15.633 20.666 1.00 65.81 87 SER A CA 1
ATOM 665 C C . SER A 1 87 ? -15.565 16.432 20.490 1.00 65.81 87 SER A C 1
ATOM 667 O O . SER A 1 87 ? -16.080 16.990 21.451 1.00 65.81 87 SER A O 1
ATOM 669 N N . TRP A 1 88 ? -16.149 16.431 19.285 1.00 60.97 88 TRP A N 1
ATOM 670 C CA . TRP A 1 88 ? -17.473 17.015 19.029 1.00 60.97 88 TRP A CA 1
ATOM 671 C C . TRP A 1 88 ? -18.626 16.306 19.757 1.00 60.97 88 TRP A C 1
ATOM 673 O O . TRP A 1 88 ? -19.655 16.931 20.018 1.00 60.97 88 TRP A O 1
ATOM 683 N N . ARG A 1 89 ? -18.488 15.008 20.055 1.00 59.72 89 ARG A N 1
ATOM 684 C CA . ARG A 1 89 ? -19.465 14.248 20.848 1.00 59.72 89 ARG A CA 1
ATOM 685 C C . ARG A 1 89 ? -19.275 14.472 22.345 1.00 59.72 89 ARG A C 1
ATOM 687 O O . ARG A 1 89 ? -20.262 14.651 23.044 1.00 59.72 89 ARG A O 1
ATOM 694 N N . GLU A 1 90 ? -18.035 14.527 22.815 1.00 63.72 90 GLU A N 1
ATOM 695 C CA . GLU A 1 90 ? -17.712 14.777 24.227 1.00 63.72 90 GLU A CA 1
ATOM 696 C C . GLU A 1 90 ? -18.029 16.218 24.657 1.00 63.72 90 GLU A C 1
ATOM 698 O O . GLU A 1 90 ? -18.577 16.428 25.735 1.00 63.72 90 GLU A O 1
ATOM 703 N N . GLY A 1 91 ? -17.834 17.205 23.775 1.00 58.97 91 GLY A N 1
ATOM 704 C CA . GLY A 1 91 ? -18.294 18.586 23.988 1.00 58.97 91 GLY A CA 1
ATOM 705 C C . GLY A 1 91 ? -19.821 18.761 23.967 1.00 58.97 91 GLY A C 1
ATOM 706 O O . GLY A 1 91 ? -20.317 19.834 24.294 1.00 58.97 91 GLY A O 1
ATOM 707 N N . ARG A 1 92 ? -20.574 17.712 23.603 1.00 58.66 92 ARG A N 1
ATOM 708 C CA . ARG A 1 92 ? -22.041 17.623 23.712 1.00 58.66 92 ARG A CA 1
ATOM 709 C C . ARG A 1 92 ? -22.489 16.626 24.797 1.00 58.66 92 ARG A C 1
ATOM 711 O O . ARG A 1 92 ? -23.588 16.082 24.720 1.00 58.66 92 ARG A O 1
ATOM 718 N N . GLY A 1 93 ? -21.660 16.396 25.819 1.00 52.91 93 GLY A N 1
ATOM 719 C CA . GLY A 1 93 ? -22.095 15.821 27.100 1.00 52.91 93 GLY A CA 1
ATOM 720 C C . GLY A 1 93 ? -23.068 16.756 27.846 1.00 52.91 93 GLY A C 1
ATOM 721 O O . GLY A 1 93 ? -23.085 17.958 27.587 1.00 52.91 93 GLY A O 1
ATOM 722 N N . PRO A 1 94 ? -23.936 16.233 28.730 1.00 55.31 94 PRO A N 1
ATOM 723 C CA . PRO A 1 94 ? -25.304 16.709 28.917 1.00 55.31 94 PRO A CA 1
ATOM 724 C C . PRO A 1 94 ? -25.389 17.986 29.763 1.00 55.31 94 PRO A C 1
ATOM 726 O O . PRO A 1 94 ? -25.605 17.936 30.969 1.00 55.31 94 PRO A O 1
ATOM 729 N N . GLY A 1 95 ? -25.378 19.151 29.117 1.00 54.53 95 GLY A N 1
ATOM 730 C CA . GLY A 1 95 ? -25.880 20.396 29.723 1.00 54.53 95 GLY A CA 1
ATOM 731 C C . GLY A 1 95 ? -27.376 20.361 30.090 1.00 54.53 95 GLY A C 1
ATOM 732 O O . GLY A 1 95 ? -27.901 21.340 30.605 1.00 54.53 95 GLY A O 1
ATOM 733 N N . TRP A 1 96 ? -28.064 19.240 29.842 1.00 54.38 96 TRP A N 1
ATOM 734 C CA . TRP A 1 96 ? -29.499 19.054 30.062 1.00 54.38 96 TRP A CA 1
ATOM 735 C C . TRP A 1 96 ? -29.843 18.279 31.341 1.00 54.38 96 TRP A C 1
ATOM 737 O O . TRP A 1 96 ? -30.998 18.291 31.746 1.00 54.38 96 TRP A O 1
ATOM 747 N N . SER A 1 97 ? -28.881 17.642 32.025 1.00 52.50 97 SER A N 1
ATOM 748 C CA . SER A 1 97 ? -29.189 16.893 33.258 1.00 52.50 97 SER A CA 1
ATOM 749 C C . SER A 1 97 ? -29.287 17.768 34.512 1.00 52.50 97 SER A C 1
ATOM 751 O O . SER A 1 97 ? -29.762 17.298 35.541 1.00 52.50 97 SER A O 1
ATOM 753 N N . LYS A 1 98 ? -28.887 19.047 34.448 1.00 54.94 98 LYS A N 1
ATOM 754 C CA . LYS A 1 98 ? -29.007 19.983 35.582 1.00 54.94 98 LYS A CA 1
ATOM 755 C C . LYS A 1 98 ? -30.340 20.735 35.658 1.00 54.94 98 LYS A C 1
ATOM 757 O O . LYS A 1 98 ? -30.603 21.345 36.685 1.00 54.94 98 LYS A O 1
ATOM 762 N N . PHE A 1 99 ? -31.192 20.673 34.633 1.00 56.34 99 PHE A N 1
ATOM 763 C CA . PHE A 1 99 ? -32.463 21.414 34.622 1.00 56.34 99 PHE A CA 1
ATOM 764 C C . PHE A 1 99 ? -33.687 20.597 35.070 1.00 56.34 99 PHE A C 1
ATOM 766 O O . PHE A 1 99 ? -34.765 21.165 35.205 1.00 56.34 99 PHE A O 1
ATOM 773 N N . SER A 1 100 ? -33.546 19.296 35.353 1.00 57.00 100 SER A N 1
ATOM 774 C CA . SER A 1 100 ? -34.695 18.428 35.675 1.00 57.00 100 SER A CA 1
ATOM 775 C C . SER A 1 100 ? -34.975 18.199 37.169 1.00 57.00 100 SER A C 1
ATOM 777 O O . SER A 1 100 ? -35.966 17.549 37.473 1.00 57.00 100 SER A O 1
ATOM 779 N N . CYS A 1 101 ? -34.184 18.739 38.106 1.00 58.31 101 CYS A N 1
ATOM 780 C CA . CYS A 1 101 ? -34.378 18.480 39.550 1.00 58.31 101 CYS A CA 1
ATOM 781 C C . CYS A 1 101 ? -34.971 19.644 40.371 1.00 58.31 101 CYS A C 1
ATOM 783 O O . CYS A 1 101 ? -34.976 19.558 41.591 1.00 58.31 101 CYS A O 1
ATOM 785 N N . HIS A 1 102 ? -35.469 20.719 39.751 1.00 55.06 102 HIS A N 1
ATOM 786 C CA . HIS A 1 102 ? -36.016 21.881 40.482 1.00 55.06 102 HIS A CA 1
ATOM 787 C C . HIS A 1 102 ? -37.534 22.088 40.320 1.00 55.06 102 HIS A C 1
ATOM 789 O O . HIS A 1 102 ? -38.034 23.175 40.594 1.00 55.06 102 HIS A O 1
ATOM 795 N N . LEU A 1 103 ? -38.270 21.065 39.871 1.00 58.91 103 LEU A N 1
ATOM 796 C CA . LEU A 1 103 ? -39.701 21.169 39.542 1.00 58.91 103 LEU A CA 1
ATOM 797 C C . LEU A 1 103 ? -40.596 20.136 40.250 1.00 58.91 103 LEU A C 1
ATOM 799 O O . LEU A 1 103 ? -41.704 19.874 39.787 1.00 58.91 103 LEU A O 1
ATOM 803 N N . MET A 1 104 ? -40.141 19.573 41.371 1.00 51.12 104 MET A N 1
ATOM 804 C CA . MET A 1 104 ? -40.961 18.744 42.261 1.00 51.12 104 MET A CA 1
ATOM 805 C C . MET A 1 104 ? -40.840 19.211 43.703 1.00 51.12 104 MET A C 1
ATOM 807 O O . MET A 1 104 ? -39.705 19.553 44.103 1.00 51.12 104 MET A O 1
#

Sequence (104 aa):
MRTILPALPVVAFLLLLLVARLRGNGWRASLLHAAVIWGVLVALFTEALGALRMLAAPALATAWLATVVFCALYSVRTRNLFQRGRSWREGRGPGWSKFSCHLM